Protein AF-Q6S9A1-F1 (afdb_monomer_lite)

Secondary structure (DSSP, 8-state):
-TT--SS-PPTT---TT----TTTSHHHHHHHHHS---TT---SSSS-HHHHHHHHHHS---TT-TTS----S--SS-------S--HHHHHHHTT---------TTGGGG--TTTTTT----

pLDDT: mean 77.87, std 16.31, range [29.73, 97.56]

Organism: Mycobacterium tuberculosis (NCBI:txid1773)

Radius of gyration: 18.65 Å; chains: 1; bounding box: 36×34×50 Å

InterPro domains:
  IPR007312 Phosphoesterase [PF04185] (12-120)
  IPR007312 Phosphoesterase [PTHR31956] (10-106)
  IPR017850 Alkaline-phosphatase-like, core domain superfamily [G3DSA:3.40.720.10] (2-80)

Sequence (123 aa):
LPAQARTRSVANTPVVMGYYARPDIPIHYLLADTFTICDQYFSSLLGGTMPNRLYWISATVNPDGDQGGPQIVEPAIQPKLTFTWRIMPQNLSDAGISWKVYNSKLLGGLNDTSLSRNGYVGS

Structure (mmCIF, N/CA/C/O backbone):
data_AF-Q6S9A1-F1
#
_entry.id   AF-Q6S9A1-F1
#
loop_
_atom_site.group_PDB
_atom_site.id
_atom_site.type_symbol
_atom_site.label_atom_id
_atom_site.label_alt_id
_atom_site.label_comp_id
_atom_site.label_asym_id
_atom_site.label_entity_id
_atom_site.label_seq_id
_atom_site.pdbx_PDB_ins_code
_atom_site.Cartn_x
_atom_site.Cartn_y
_atom_site.Cartn_z
_atom_site.occupancy
_atom_site.B_iso_or_equiv
_atom_site.auth_seq_id
_atom_site.auth_comp_id
_atom_site.auth_asym_id
_atom_site.auth_atom_id
_atom_site.pdbx_PDB_model_num
ATOM 1 N N . LEU A 1 1 ? 1.019 -8.396 29.617 1.00 40.56 1 LEU A N 1
ATOM 2 C CA . LEU A 1 1 ? 1.902 -9.361 28.924 1.00 40.56 1 LEU A CA 1
ATOM 3 C C . LEU A 1 1 ? 3.239 -8.676 28.644 1.00 40.56 1 LEU A C 1
ATOM 5 O O . LEU A 1 1 ? 3.219 -7.472 28.410 1.00 40.56 1 LEU A O 1
ATOM 9 N N . PRO A 1 2 ? 4.374 -9.388 28.695 1.00 48.84 2 PRO A N 1
ATOM 10 C CA . PRO A 1 2 ? 5.721 -8.802 28.610 1.00 48.84 2 PRO A CA 1
ATOM 11 C C . PRO A 1 2 ? 6.059 -8.118 27.268 1.00 48.84 2 PRO A C 1
ATOM 13 O O . PRO A 1 2 ? 7.092 -7.470 27.172 1.00 48.84 2 PRO A O 1
ATOM 16 N N . ALA A 1 3 ? 5.193 -8.219 26.252 1.00 55.53 3 ALA A N 1
ATOM 17 C CA . ALA A 1 3 ? 5.396 -7.633 24.924 1.00 55.53 3 ALA A CA 1
ATOM 18 C C . ALA A 1 3 ? 4.856 -6.194 24.753 1.00 55.53 3 ALA A C 1
ATOM 20 O O . ALA A 1 3 ? 5.112 -5.565 23.730 1.00 55.53 3 ALA A O 1
ATOM 21 N N . GLN A 1 4 ? 4.123 -5.649 25.731 1.00 58.25 4 GLN A N 1
ATOM 22 C CA . GLN A 1 4 ? 3.682 -4.250 25.698 1.00 58.25 4 GLN A CA 1
ATOM 23 C C . GLN A 1 4 ? 4.703 -3.371 26.423 1.00 58.25 4 GLN A C 1
ATOM 25 O O . GLN A 1 4 ? 4.702 -3.285 27.654 1.00 58.25 4 GLN A O 1
ATOM 30 N N . ALA A 1 5 ? 5.576 -2.703 25.669 1.00 57.28 5 ALA A N 1
ATOM 31 C CA . ALA A 1 5 ? 6.434 -1.661 26.219 1.00 57.28 5 ALA A CA 1
ATOM 32 C C . ALA A 1 5 ? 5.558 -0.459 26.621 1.00 57.28 5 ALA A C 1
ATOM 34 O O . ALA A 1 5 ? 5.137 0.331 25.783 1.00 57.28 5 ALA A O 1
ATOM 35 N N . ARG A 1 6 ? 5.243 -0.341 27.919 1.00 56.12 6 ARG A N 1
ATOM 36 C CA . ARG A 1 6 ? 4.417 0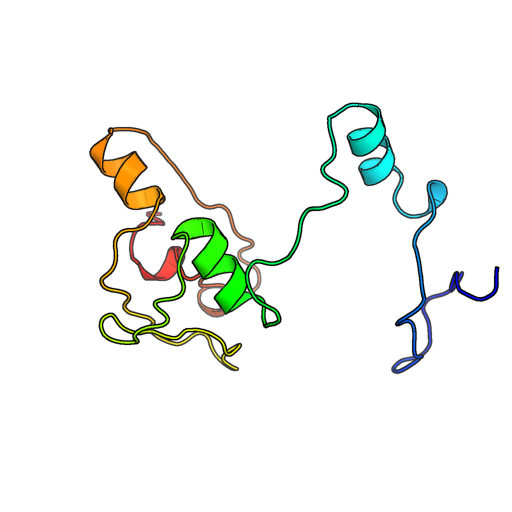.749 28.486 1.00 56.12 6 ARG A CA 1
ATOM 37 C C . ARG A 1 6 ? 5.113 2.113 28.496 1.00 56.12 6 ARG A C 1
ATOM 39 O O . ARG A 1 6 ? 4.494 3.129 28.791 1.00 56.12 6 ARG A O 1
ATOM 46 N N . THR A 1 7 ? 6.405 2.126 28.212 1.00 59.62 7 THR A N 1
ATOM 47 C CA . THR A 1 7 ? 7.261 3.305 28.126 1.00 59.62 7 THR A CA 1
ATOM 48 C C . THR A 1 7 ? 8.073 3.211 26.844 1.00 59.62 7 THR A C 1
ATOM 50 O O . THR A 1 7 ? 8.349 2.111 26.357 1.00 59.62 7 THR A O 1
ATOM 53 N N . ARG A 1 8 ? 8.456 4.365 26.282 1.00 58.88 8 ARG A N 1
ATOM 54 C CA . ARG A 1 8 ? 9.365 4.409 25.133 1.00 58.88 8 ARG A CA 1
ATOM 55 C C . ARG A 1 8 ? 10.612 3.610 25.494 1.00 58.88 8 ARG A C 1
ATOM 57 O O . ARG A 1 8 ? 11.322 3.960 26.435 1.00 58.88 8 ARG A O 1
ATOM 64 N N . SER A 1 9 ? 10.836 2.521 24.773 1.00 63.12 9 SER A N 1
ATOM 65 C CA . SER A 1 9 ? 11.977 1.660 25.016 1.00 63.12 9 SER A CA 1
ATOM 66 C C . SER A 1 9 ? 13.273 2.438 24.779 1.00 63.12 9 SER A C 1
ATOM 68 O O . SER A 1 9 ? 13.326 3.320 23.915 1.00 63.12 9 SER A O 1
ATOM 70 N N . VAL A 1 10 ? 14.327 2.113 25.530 1.00 67.56 10 VAL A N 1
ATOM 71 C CA . VAL A 1 10 ? 15.674 2.645 25.275 1.00 67.56 10 VAL A CA 1
ATOM 72 C C . VAL A 1 10 ? 16.056 2.330 23.822 1.00 67.56 10 VAL A C 1
ATOM 74 O O . VAL A 1 10 ? 15.587 1.331 23.258 1.00 67.56 10 VAL A O 1
ATOM 77 N N . ALA A 1 11 ? 16.866 3.186 23.192 1.00 68.62 11 ALA A N 1
ATOM 78 C CA . ALA A 1 11 ? 17.358 2.939 21.838 1.00 68.62 11 ALA A CA 1
ATOM 79 C C . ALA A 1 11 ? 17.910 1.502 21.719 1.00 68.62 11 ALA A C 1
ATOM 81 O O . ALA A 1 11 ? 18.627 1.042 22.605 1.00 68.62 11 ALA A O 1
ATOM 82 N N . ASN A 1 12 ? 17.550 0.803 20.637 1.00 64.50 12 ASN A N 1
ATOM 83 C CA . ASN A 1 12 ? 17.925 -0.590 20.343 1.00 64.50 12 ASN A CA 1
ATOM 84 C C . ASN A 1 12 ? 17.310 -1.678 21.242 1.00 64.50 12 ASN A C 1
ATOM 86 O O . ASN A 1 12 ? 17.806 -2.802 21.266 1.00 64.50 12 ASN A O 1
ATOM 90 N N . THR A 1 13 ? 16.211 -1.397 21.946 1.00 68.50 13 THR A N 1
ATOM 91 C CA . THR A 1 13 ? 15.440 -2.471 22.595 1.00 68.50 13 THR A CA 1
ATOM 92 C C . THR A 1 13 ? 14.756 -3.338 21.524 1.00 68.50 13 THR A C 1
ATOM 94 O O . THR A 1 13 ? 14.013 -2.788 20.706 1.00 68.50 13 THR A O 1
ATOM 97 N N . PRO A 1 14 ? 14.952 -4.671 21.502 1.00 66.44 14 PRO A N 1
ATOM 98 C CA . PRO A 1 14 ? 14.299 -5.548 20.532 1.00 66.44 14 PRO A CA 1
ATOM 99 C C . PRO A 1 14 ? 12.785 -5.613 20.785 1.00 66.44 14 PRO A C 1
ATOM 101 O O . PRO A 1 14 ? 12.312 -6.349 21.646 1.00 66.44 14 PRO A O 1
ATOM 104 N N . VAL A 1 15 ? 12.012 -4.832 20.030 1.00 74.12 15 VAL A N 1
ATOM 105 C CA . VAL A 1 15 ? 10.537 -4.777 20.108 1.00 74.12 15 VAL A CA 1
ATOM 106 C C . VAL A 1 15 ? 9.852 -5.573 18.991 1.00 74.12 15 VAL A C 1
ATOM 108 O O . VAL A 1 15 ? 8.675 -5.373 18.723 1.00 74.12 15 VAL A O 1
ATOM 111 N N . VAL A 1 16 ? 10.573 -6.494 18.342 1.00 79.25 16 VAL A N 1
ATOM 112 C CA . VAL A 1 16 ? 10.085 -7.264 17.177 1.00 79.25 16 VAL A CA 1
ATOM 113 C C . VAL A 1 16 ? 8.812 -8.063 17.485 1.00 79.25 16 VAL A C 1
ATOM 115 O O . VAL A 1 16 ? 7.965 -8.212 16.615 1.00 79.25 16 VAL A O 1
ATOM 118 N N . MET A 1 17 ? 8.653 -8.535 18.726 1.00 84.12 17 MET A N 1
ATOM 119 C CA . MET A 1 17 ? 7.465 -9.279 19.175 1.00 84.12 17 MET A CA 1
ATOM 120 C C . MET A 1 17 ? 6.409 -8.392 19.860 1.00 84.12 17 MET A C 1
ATOM 122 O O . MET A 1 17 ? 5.477 -8.908 20.477 1.00 84.12 17 MET A O 1
ATOM 126 N N . GLY A 1 18 ? 6.574 -7.067 19.822 1.00 81.62 18 GLY A N 1
ATOM 127 C CA . GLY A 1 18 ? 5.627 -6.120 20.403 1.00 81.62 18 GLY A CA 1
ATOM 128 C C . GLY A 1 18 ? 4.335 -6.034 19.593 1.00 81.62 18 GLY A C 1
ATOM 129 O O . GLY A 1 18 ? 4.350 -6.138 18.370 1.00 81.62 18 GLY A O 1
ATOM 130 N N . TYR A 1 19 ? 3.210 -5.816 20.272 1.00 85.38 19 TYR A N 1
ATOM 131 C CA . TYR A 1 19 ? 1.913 -5.601 19.630 1.00 85.38 19 TYR A CA 1
ATOM 132 C C . TYR A 1 19 ? 1.137 -4.480 20.328 1.00 85.38 19 TYR A C 1
ATOM 134 O O . TYR A 1 19 ? 1.312 -4.240 21.526 1.00 85.38 19 TYR A O 1
ATOM 142 N N . TYR A 1 20 ? 0.263 -3.812 19.573 1.00 87.44 20 TYR A N 1
ATOM 143 C CA . TYR A 1 20 ? -0.621 -2.764 20.079 1.00 87.44 20 TYR A CA 1
ATOM 144 C C . TYR A 1 20 ? -1.987 -3.330 20.474 1.00 87.44 20 TYR A C 1
ATOM 146 O O . TYR A 1 20 ? -2.605 -4.094 19.729 1.00 87.44 20 TYR A O 1
ATOM 154 N N . ALA A 1 21 ? -2.487 -2.921 21.635 1.00 89.69 21 ALA A N 1
ATOM 155 C CA . ALA A 1 21 ? -3.847 -3.192 22.075 1.00 89.69 21 ALA A CA 1
ATOM 156 C C . ALA A 1 21 ? -4.796 -2.039 21.711 1.00 89.69 21 ALA A C 1
ATOM 158 O O . ALA A 1 21 ? -4.379 -0.953 21.310 1.00 89.69 21 ALA A O 1
ATOM 159 N N . ARG A 1 22 ? -6.100 -2.274 21.899 1.00 91.75 22 ARG A N 1
ATOM 160 C CA . ARG A 1 22 ? -7.169 -1.291 21.647 1.00 91.75 22 ARG A CA 1
ATOM 161 C C . ARG A 1 22 ? -6.902 0.104 22.235 1.00 91.75 22 ARG A C 1
ATOM 163 O O . ARG A 1 22 ? -7.060 1.072 21.493 1.00 91.75 22 ARG A O 1
ATOM 170 N N . PRO A 1 23 ? -6.454 0.240 23.499 1.00 91.81 23 PRO A N 1
ATOM 171 C CA . PRO A 1 23 ? -6.169 1.554 24.076 1.00 91.81 23 PRO A CA 1
ATOM 172 C C . PRO A 1 23 ? -4.963 2.275 23.455 1.00 91.81 23 PRO A C 1
ATOM 174 O O . PRO A 1 23 ? -4.873 3.491 23.585 1.00 91.81 23 PRO A O 1
ATOM 177 N N . ASP A 1 24 ? -4.051 1.556 22.789 1.00 89.62 24 ASP A N 1
ATOM 178 C CA . ASP A 1 24 ? -2.806 2.129 22.263 1.00 89.62 24 ASP A CA 1
ATOM 179 C C . ASP A 1 24 ? -3.021 2.845 20.915 1.00 89.62 24 ASP A C 1
ATOM 181 O O . ASP A 1 24 ? -2.355 3.834 20.616 1.00 89.62 24 ASP A O 1
ATOM 185 N N . ILE A 1 25 ? -3.968 2.359 20.101 1.00 92.06 25 ILE A N 1
ATOM 186 C CA . ILE A 1 25 ? -4.301 2.899 18.770 1.00 92.06 25 ILE A CA 1
ATOM 187 C C . ILE A 1 25 ? -5.826 3.011 18.569 1.00 92.06 25 ILE A C 1
ATOM 189 O O . ILE A 1 25 ? -6.384 2.410 17.646 1.00 92.06 25 ILE A O 1
ATOM 193 N N . PRO A 1 26 ? -6.531 3.806 19.398 1.00 93.19 26 PRO A N 1
ATOM 194 C CA . PRO A 1 26 ? -7.995 3.797 19.471 1.00 93.19 26 PRO A CA 1
ATOM 195 C C . PRO A 1 26 ? -8.676 4.148 18.143 1.00 93.19 26 PRO A C 1
ATOM 197 O O . PRO A 1 26 ? -9.697 3.559 17.803 1.00 93.19 26 PRO A O 1
ATOM 200 N N . ILE A 1 27 ? -8.086 5.050 17.350 1.00 95.06 27 ILE A N 1
ATOM 201 C CA . ILE A 1 27 ? -8.622 5.435 16.034 1.00 95.06 27 ILE A CA 1
ATOM 202 C C . ILE A 1 27 ? -8.572 4.262 15.041 1.00 95.06 27 ILE A C 1
ATOM 204 O O . ILE A 1 27 ? -9.506 4.075 14.270 1.00 95.06 27 ILE A O 1
ATOM 208 N N . HIS A 1 28 ? -7.517 3.444 15.069 1.00 94.25 28 HIS A N 1
ATOM 209 C CA . HIS A 1 28 ? -7.382 2.312 14.146 1.00 94.25 28 HIS A CA 1
ATOM 210 C C . HIS A 1 28 ? -8.400 1.217 14.465 1.00 94.25 28 HIS A C 1
ATOM 212 O O . HIS A 1 28 ? -9.018 0.674 13.554 1.00 94.25 28 HIS A O 1
ATOM 218 N N . TYR A 1 29 ? -8.621 0.937 15.753 1.00 94.50 29 TYR A N 1
ATOM 219 C CA . TYR A 1 29 ? -9.653 -0.014 16.163 1.00 94.50 29 TYR A CA 1
ATOM 220 C C . TYR A 1 29 ? -11.066 0.509 15.915 1.00 94.50 29 TYR A C 1
ATOM 222 O O . TYR A 1 29 ? -11.918 -0.275 15.520 1.00 94.50 29 TYR A O 1
ATOM 230 N N . LEU A 1 30 ? -11.308 1.818 16.061 1.00 96.06 30 LEU A N 1
ATOM 231 C CA . LEU A 1 30 ? -12.580 2.414 15.654 1.00 96.06 30 LEU A CA 1
ATOM 232 C C . LEU A 1 30 ? -12.844 2.167 14.162 1.00 96.06 30 LEU A C 1
ATOM 234 O O . LEU A 1 30 ? -13.920 1.703 13.805 1.00 96.06 30 LEU A O 1
ATOM 238 N N . LEU A 1 31 ? -11.855 2.422 13.297 1.00 95.38 31 LEU A N 1
ATOM 239 C CA . LEU A 1 31 ? -11.984 2.167 11.860 1.00 95.38 31 LEU A CA 1
ATOM 240 C C . LEU A 1 31 ? -12.237 0.684 11.565 1.00 95.38 31 LEU A C 1
ATOM 242 O O . LEU A 1 31 ? -13.135 0.380 10.783 1.00 95.38 31 LEU A O 1
ATOM 246 N N . ALA A 1 32 ? -11.506 -0.218 12.225 1.00 94.69 32 ALA A N 1
ATOM 247 C CA . ALA A 1 32 ? -11.677 -1.662 12.074 1.00 94.69 32 ALA A CA 1
ATOM 248 C C . ALA A 1 32 ? -13.057 -2.166 12.533 1.00 94.69 32 ALA A C 1
ATOM 250 O O . ALA A 1 32 ? -13.591 -3.090 11.933 1.00 94.69 32 ALA A O 1
ATOM 251 N N . ASP A 1 33 ? -13.649 -1.557 13.564 1.00 95.81 33 ASP A N 1
ATOM 252 C CA . ASP A 1 33 ? -14.995 -1.914 14.025 1.00 95.81 33 ASP A CA 1
ATOM 253 C C . ASP A 1 33 ? -16.089 -1.352 13.085 1.00 95.81 33 ASP A C 1
ATOM 255 O O . ASP A 1 33 ? -17.182 -1.911 13.000 1.00 95.81 33 ASP A O 1
ATOM 259 N N . THR A 1 34 ? -15.813 -0.249 12.375 1.00 97.56 34 THR A N 1
ATOM 260 C CA . THR A 1 34 ? -16.779 0.406 11.466 1.00 97.56 34 THR A CA 1
ATOM 261 C C . THR A 1 34 ? -16.735 -0.071 10.011 1.00 97.56 34 THR A C 1
ATOM 263 O O . THR A 1 34 ? -17.743 0.042 9.314 1.00 97.56 34 THR A O 1
ATOM 266 N N . PHE A 1 35 ? -15.598 -0.584 9.534 1.00 96.44 35 PHE A N 1
ATOM 267 C CA . PHE A 1 35 ? -15.377 -0.945 8.130 1.00 96.44 35 PHE A CA 1
ATOM 268 C C . PHE A 1 35 ? -14.815 -2.361 7.984 1.00 96.44 35 PHE A C 1
ATOM 270 O O . PHE A 1 35 ? -14.273 -2.941 8.917 1.00 96.44 35 PHE A O 1
ATOM 277 N N . THR A 1 36 ? -14.912 -2.920 6.777 1.00 96.31 36 THR A N 1
ATOM 278 C CA . THR A 1 36 ? -14.310 -4.220 6.464 1.00 96.31 36 THR A CA 1
ATOM 279 C C . THR A 1 36 ? -12.785 -4.143 6.486 1.00 96.31 36 THR A C 1
ATOM 281 O O . THR A 1 36 ? -12.190 -3.258 5.870 1.00 96.31 36 THR A O 1
ATOM 284 N N . ILE A 1 37 ? -12.163 -5.119 7.146 1.00 94.94 37 ILE A N 1
ATOM 285 C CA . ILE A 1 37 ? -10.712 -5.311 7.178 1.00 94.94 37 ILE A CA 1
ATOM 286 C C . ILE A 1 37 ? -10.308 -6.568 6.402 1.00 94.94 37 ILE A C 1
ATOM 288 O O . ILE A 1 37 ? -11.084 -7.515 6.274 1.00 94.94 37 ILE A O 1
ATOM 292 N N . CYS A 1 38 ? -9.075 -6.572 5.895 1.00 94.25 38 CYS A N 1
ATOM 293 C CA . CYS A 1 38 ? -8.472 -7.710 5.206 1.00 94.25 38 CYS A CA 1
ATOM 294 C C . CYS A 1 38 ? -7.301 -8.252 6.036 1.00 94.25 38 CYS A C 1
ATOM 296 O O . CYS A 1 38 ? -6.164 -7.822 5.850 1.00 94.25 38 CYS A O 1
ATOM 298 N N . ASP A 1 39 ? -7.559 -9.224 6.915 1.00 93.75 39 ASP A N 1
ATOM 299 C CA . ASP A 1 39 ? -6.530 -9.803 7.801 1.00 93.75 39 ASP A CA 1
ATOM 300 C C . ASP A 1 39 ? -5.448 -10.615 7.059 1.00 93.75 39 ASP A C 1
ATOM 302 O O . ASP A 1 39 ? -4.422 -10.967 7.634 1.00 93.75 39 ASP A O 1
ATOM 306 N N . GLN A 1 40 ? -5.653 -10.897 5.768 1.00 95.56 40 GLN A N 1
ATOM 307 C CA . GLN A 1 40 ? -4.699 -11.584 4.886 1.00 95.56 40 GLN A CA 1
ATOM 308 C C . GLN A 1 40 ? -4.178 -10.663 3.769 1.00 95.56 40 GLN A C 1
ATOM 310 O O . GLN A 1 40 ? -4.025 -11.078 2.620 1.00 95.56 40 GLN A O 1
ATOM 315 N N . TYR A 1 41 ? -3.940 -9.388 4.085 1.00 93.12 41 TYR A N 1
ATOM 316 C CA .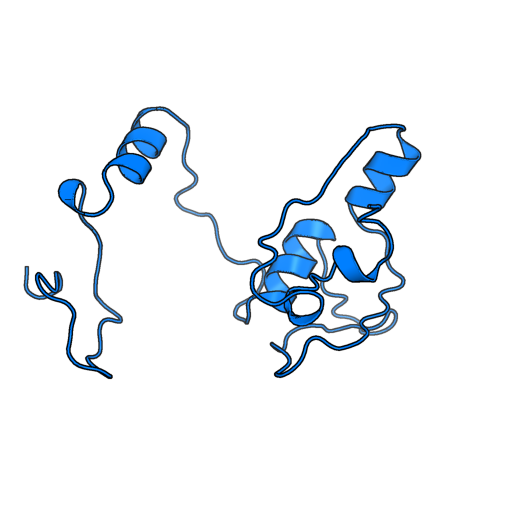 TYR A 1 41 ? -3.307 -8.439 3.171 1.00 93.12 41 TYR A CA 1
ATOM 317 C C . TYR A 1 41 ? -1.787 -8.416 3.379 1.00 93.12 41 TYR A C 1
ATOM 319 O O . TYR A 1 41 ? -1.302 -8.061 4.454 1.00 93.12 41 TYR A O 1
ATOM 327 N N . PHE A 1 42 ? -1.028 -8.769 2.341 1.00 93.62 42 PHE A N 1
ATOM 328 C CA . PHE A 1 42 ? 0.432 -8.843 2.388 1.00 93.62 42 PHE A CA 1
ATOM 329 C C . PHE A 1 42 ? 1.081 -7.731 1.566 1.00 93.62 42 PHE A C 1
ATOM 331 O O . PHE A 1 42 ? 0.502 -7.201 0.617 1.00 93.62 42 PHE A O 1
ATOM 338 N N . SER A 1 43 ? 2.320 -7.397 1.924 1.00 91.81 43 SER A N 1
ATOM 339 C CA . SER A 1 43 ? 3.161 -6.536 1.096 1.00 91.81 43 SER A CA 1
ATOM 340 C C . SER A 1 43 ? 3.419 -7.203 -0.257 1.00 91.81 43 SER A C 1
ATOM 342 O O . SER A 1 43 ? 3.628 -8.415 -0.309 1.00 91.81 43 SER A O 1
ATOM 344 N N . SER A 1 44 ? 3.429 -6.428 -1.343 1.00 92.31 44 SER A N 1
ATOM 345 C CA . SER A 1 44 ? 3.702 -6.966 -2.681 1.00 92.31 44 SER A CA 1
ATOM 346 C C . SER A 1 44 ? 5.119 -7.528 -2.787 1.00 92.31 44 SER A C 1
ATOM 348 O O . SER A 1 44 ? 5.357 -8.478 -3.528 1.00 92.31 44 SER A O 1
ATOM 350 N N . LEU A 1 45 ? 6.063 -6.939 -2.048 1.00 91.19 45 LEU A N 1
ATOM 351 C CA . LEU A 1 45 ? 7.462 -7.342 -2.015 1.00 91.19 45 LEU A CA 1
ATOM 352 C C . LEU A 1 45 ? 7.960 -7.374 -0.571 1.00 91.19 45 LEU A C 1
ATOM 354 O O . LEU A 1 45 ? 7.711 -6.451 0.208 1.00 91.19 45 LEU A O 1
ATOM 358 N N . LEU A 1 46 ? 8.747 -8.398 -0.240 1.00 89.94 46 LEU A N 1
ATOM 359 C CA . LEU A 1 46 ? 9.522 -8.466 1.001 1.00 89.94 46 LEU A CA 1
ATOM 360 C C . LEU A 1 46 ? 10.719 -7.507 0.912 1.00 89.94 46 LEU A C 1
ATOM 362 O O . LEU A 1 46 ? 11.859 -7.926 0.731 1.00 89.94 46 LEU A O 1
ATOM 366 N N . GLY A 1 47 ? 10.453 -6.204 0.970 1.00 85.31 47 GLY A N 1
ATOM 367 C CA . GLY A 1 47 ? 11.456 -5.177 0.719 1.00 85.31 47 GLY A CA 1
ATOM 368 C C . GLY A 1 47 ? 11.057 -3.797 1.224 1.00 85.31 47 GLY A C 1
ATOM 369 O O . GLY A 1 47 ? 10.152 -3.637 2.042 1.00 85.31 47 GLY A O 1
ATOM 370 N N . GLY A 1 48 ? 11.778 -2.792 0.733 1.00 84.31 48 GLY A N 1
ATOM 371 C CA . GLY A 1 48 ? 11.649 -1.408 1.172 1.00 84.31 48 GLY A CA 1
ATOM 372 C C . GLY A 1 48 ? 10.328 -0.720 0.814 1.00 84.31 48 GLY A C 1
ATOM 373 O O . GLY A 1 48 ? 9.421 -1.274 0.186 1.00 84.31 48 GLY A O 1
ATOM 374 N N . THR A 1 49 ? 10.254 0.549 1.199 1.00 84.88 49 THR A N 1
ATOM 375 C CA . THR A 1 49 ? 9.131 1.453 0.935 1.00 84.88 49 THR A CA 1
ATOM 376 C C . THR A 1 49 ? 8.972 1.752 -0.556 1.00 84.88 49 THR A C 1
ATOM 378 O O . THR A 1 49 ? 7.855 1.744 -1.072 1.00 84.88 49 THR A O 1
ATOM 381 N N . MET A 1 50 ? 10.067 2.035 -1.260 1.00 83.69 50 MET A N 1
ATOM 382 C CA . MET A 1 50 ? 10.061 2.446 -2.660 1.00 83.69 50 MET A CA 1
ATOM 383 C C . MET A 1 50 ? 9.560 1.329 -3.596 1.00 83.69 50 MET A C 1
ATOM 385 O O . MET A 1 50 ? 8.618 1.610 -4.348 1.00 83.69 50 MET A O 1
ATOM 389 N N . PRO A 1 51 ? 10.057 0.075 -3.515 1.00 87.00 51 PRO A N 1
ATOM 390 C CA . PRO A 1 51 ? 9.524 -1.045 -4.296 1.00 87.00 51 PRO A CA 1
ATOM 391 C C . PRO A 1 51 ? 8.026 -1.293 -4.072 1.00 87.00 51 PRO A C 1
ATOM 393 O O . PRO A 1 51 ? 7.263 -1.422 -5.028 1.00 87.00 51 PRO A O 1
ATOM 396 N N . ASN A 1 52 ? 7.572 -1.291 -2.815 1.00 90.12 52 ASN A N 1
ATOM 397 C CA . ASN A 1 52 ? 6.162 -1.527 -2.495 1.00 90.12 52 ASN A CA 1
ATOM 398 C C . ASN A 1 52 ? 5.248 -0.389 -2.959 1.00 90.12 52 ASN A C 1
ATOM 400 O O . ASN A 1 52 ? 4.144 -0.634 -3.445 1.00 90.12 52 ASN A O 1
ATOM 404 N N . ARG A 1 53 ? 5.714 0.863 -2.881 1.00 86.56 53 ARG A N 1
ATOM 405 C CA . ARG A 1 53 ? 4.982 2.009 -3.429 1.00 86.56 53 ARG A CA 1
ATOM 406 C C . ARG A 1 53 ? 4.862 1.906 -4.948 1.00 86.56 53 ARG A C 1
ATOM 408 O O . ARG A 1 53 ? 3.785 2.147 -5.481 1.00 86.56 53 ARG A O 1
ATOM 415 N N . LEU A 1 54 ? 5.938 1.534 -5.642 1.00 86.62 54 LEU A N 1
ATOM 416 C CA . LEU A 1 54 ? 5.913 1.324 -7.091 1.00 86.62 54 LEU A CA 1
ATOM 417 C C . LEU A 1 54 ? 4.902 0.244 -7.486 1.00 86.62 54 LEU A C 1
ATOM 419 O O . LEU A 1 54 ? 4.100 0.467 -8.396 1.00 86.62 54 LEU A O 1
ATOM 423 N N . TYR A 1 55 ? 4.892 -0.873 -6.760 1.00 90.62 55 TYR A N 1
ATOM 424 C CA . TYR A 1 55 ? 3.947 -1.957 -6.999 1.00 90.62 55 TYR A CA 1
ATOM 425 C C . TYR A 1 55 ? 2.497 -1.515 -6.757 1.00 90.62 55 TYR A C 1
ATOM 427 O O . TYR A 1 55 ? 1.641 -1.760 -7.600 1.00 90.62 55 TYR A O 1
ATOM 4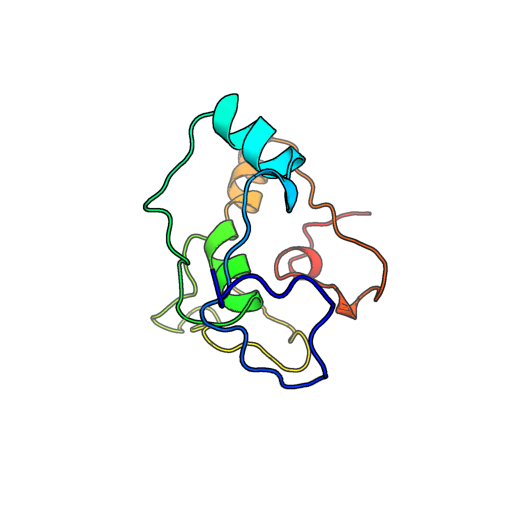35 N N . TRP A 1 56 ? 2.218 -0.783 -5.673 1.00 89.56 56 TRP A N 1
ATOM 436 C CA . TRP A 1 56 ? 0.877 -0.255 -5.372 1.00 89.56 56 TRP A CA 1
ATOM 437 C C . TRP A 1 56 ? 0.280 0.582 -6.520 1.00 89.56 56 TRP A C 1
ATOM 439 O O . TRP A 1 56 ? -0.924 0.563 -6.754 1.00 89.56 56 TRP A O 1
ATOM 449 N N . ILE A 1 57 ? 1.125 1.297 -7.262 1.00 87.75 57 ILE A N 1
ATOM 450 C CA . ILE A 1 57 ? 0.712 2.212 -8.336 1.00 87.75 57 ILE A CA 1
ATOM 451 C C . ILE A 1 57 ? 0.656 1.533 -9.702 1.00 87.75 57 ILE A C 1
ATOM 453 O O . ILE A 1 57 ? -0.146 1.911 -10.558 1.00 87.75 57 ILE A O 1
ATOM 457 N N . SER A 1 58 ? 1.584 0.617 -9.954 1.00 88.50 58 SER A N 1
ATOM 458 C CA . SER A 1 58 ? 1.837 0.098 -11.299 1.00 88.50 58 SER A CA 1
ATOM 459 C C . SER A 1 58 ? 1.589 -1.395 -11.449 1.00 88.50 58 SER A C 1
ATOM 461 O O . SER A 1 58 ? 1.691 -1.909 -12.555 1.00 88.50 58 SER A O 1
ATOM 463 N N . ALA A 1 59 ? 1.244 -2.076 -10.354 1.00 91.25 59 ALA A N 1
ATOM 464 C CA . ALA A 1 59 ? 1.032 -3.520 -10.274 1.00 91.25 59 ALA A CA 1
ATOM 465 C C . ALA A 1 59 ? 2.244 -4.374 -10.699 1.00 91.25 59 ALA A C 1
ATOM 467 O O . ALA A 1 59 ? 2.114 -5.575 -10.913 1.00 91.25 59 ALA A O 1
ATOM 468 N N . THR A 1 60 ? 3.432 -3.775 -10.821 1.00 90.19 60 THR A N 1
ATOM 469 C CA . THR A 1 60 ? 4.667 -4.470 -11.183 1.00 90.19 60 THR A CA 1
ATOM 470 C C . THR A 1 60 ? 5.888 -3.707 -10.670 1.00 90.19 60 THR A C 1
ATOM 472 O O . THR A 1 60 ? 5.823 -2.518 -10.361 1.00 90.19 60 THR A O 1
ATOM 475 N N . VAL A 1 61 ? 7.024 -4.393 -10.591 1.00 88.62 61 VAL A N 1
ATOM 476 C CA . VAL A 1 61 ? 8.358 -3.774 -10.452 1.00 88.62 61 VAL A CA 1
ATOM 477 C C . VAL A 1 61 ? 9.250 -4.053 -11.653 1.00 88.62 61 VAL A C 1
ATOM 479 O O . VAL A 1 61 ? 10.455 -3.813 -11.596 1.00 88.62 61 VAL A O 1
ATOM 482 N N . ASN A 1 62 ? 8.633 -4.565 -12.717 1.00 89.06 62 ASN A N 1
ATOM 483 C CA . ASN A 1 62 ? 9.261 -5.136 -13.887 1.00 89.06 62 ASN A CA 1
ATOM 484 C C . ASN A 1 62 ? 10.345 -6.183 -13.546 1.00 89.06 62 ASN A C 1
ATOM 486 O O . ASN A 1 62 ? 11.537 -5.865 -13.579 1.00 89.06 62 ASN A O 1
ATOM 490 N N . PRO A 1 63 ? 9.944 -7.421 -13.201 1.00 86.56 63 PRO A N 1
ATOM 491 C CA . PRO A 1 63 ? 10.886 -8.482 -12.853 1.00 86.56 63 PRO A CA 1
ATOM 492 C C . PRO A 1 63 ? 11.832 -8.858 -14.006 1.00 86.56 63 PRO A C 1
ATOM 494 O O . PRO A 1 63 ? 12.957 -9.269 -13.730 1.00 86.56 63 PRO A O 1
ATOM 497 N N . ASP A 1 64 ? 11.413 -8.670 -15.261 1.00 88.56 64 ASP A N 1
ATOM 498 C CA . ASP A 1 64 ? 12.204 -9.000 -16.455 1.00 88.56 64 ASP A CA 1
ATOM 499 C C . ASP A 1 64 ? 13.306 -7.960 -16.743 1.00 88.56 64 ASP A C 1
ATOM 501 O O . ASP A 1 64 ? 14.286 -8.245 -17.429 1.00 88.56 64 ASP A O 1
ATOM 505 N N . GLY A 1 65 ? 13.180 -6.754 -16.178 1.00 85.06 65 GLY A N 1
ATOM 506 C CA . GLY A 1 65 ? 14.210 -5.710 -16.182 1.00 85.06 65 GLY A CA 1
ATOM 507 C C . GLY A 1 65 ? 14.378 -4.921 -17.487 1.00 85.06 65 GLY A C 1
ATOM 508 O O . GLY A 1 65 ? 15.188 -4.000 -17.557 1.00 85.06 65 GLY A O 1
ATOM 509 N N . ASP A 1 66 ? 13.575 -5.202 -18.506 1.00 86.44 66 ASP A N 1
ATOM 510 C CA . ASP A 1 66 ? 13.615 -4.586 -19.842 1.00 86.44 66 ASP A CA 1
ATOM 511 C C . ASP A 1 66 ? 13.090 -3.130 -19.919 1.00 86.44 66 ASP A C 1
ATOM 513 O O . ASP A 1 66 ? 13.248 -2.447 -20.929 1.00 86.44 66 ASP A O 1
ATOM 517 N N . GLN A 1 67 ? 12.486 -2.623 -18.845 1.00 81.94 67 GLN A N 1
ATOM 518 C CA . GLN A 1 67 ? 11.768 -1.337 -18.776 1.00 81.94 67 GLN A CA 1
ATOM 519 C C . GLN A 1 67 ? 12.216 -0.471 -17.582 1.00 81.94 67 GLN A C 1
ATOM 521 O O . GLN A 1 67 ? 11.461 0.369 -17.089 1.00 81.94 67 GLN A O 1
ATOM 526 N N . GLY A 1 68 ? 13.442 -0.688 -17.088 1.00 78.25 68 GLY A N 1
ATOM 527 C CA . GLY A 1 68 ? 14.030 0.066 -15.967 1.00 78.25 68 GLY A CA 1
ATOM 528 C C . GLY A 1 68 ? 13.854 -0.576 -14.580 1.00 78.25 68 GLY A C 1
ATOM 529 O O . GLY A 1 68 ? 14.129 0.066 -13.561 1.00 78.25 68 GLY A O 1
ATOM 530 N N . GLY A 1 69 ? 13.386 -1.827 -14.536 1.00 80.50 69 GLY A N 1
ATOM 531 C CA . GLY A 1 69 ? 13.403 -2.688 -13.349 1.00 80.50 69 GLY A CA 1
ATOM 532 C C . GLY A 1 69 ? 14.611 -3.642 -13.338 1.00 80.50 69 GLY A C 1
ATOM 533 O O . GLY A 1 69 ? 15.523 -3.469 -14.145 1.00 80.50 69 GLY A O 1
ATOM 534 N N . PRO A 1 70 ? 14.626 -4.659 -12.460 1.00 86.38 70 PRO A N 1
ATOM 535 C CA . PRO A 1 70 ? 13.697 -4.863 -11.353 1.00 86.38 70 PRO A CA 1
ATOM 536 C C . PRO A 1 70 ? 13.974 -3.885 -10.207 1.00 86.38 70 PRO A C 1
ATOM 538 O O . PRO A 1 70 ? 15.100 -3.793 -9.718 1.00 86.38 70 PRO A O 1
ATOM 541 N N . GLN A 1 71 ? 12.950 -3.169 -9.730 1.00 83.44 71 GLN A N 1
ATOM 542 C CA . GLN A 1 71 ? 13.095 -2.359 -8.512 1.00 83.44 71 GLN A CA 1
ATOM 543 C C . GLN A 1 71 ? 12.686 -3.121 -7.266 1.00 83.44 71 GLN A C 1
ATOM 545 O O . GLN A 1 71 ? 11.520 -3.155 -6.890 1.00 83.44 71 GLN A O 1
ATOM 550 N N . ILE A 1 72 ? 13.686 -3.704 -6.615 1.00 86.69 72 ILE A N 1
ATOM 551 C CA . ILE A 1 72 ? 13.536 -4.516 -5.400 1.00 86.69 72 ILE A CA 1
ATOM 552 C C . ILE A 1 72 ? 14.335 -3.969 -4.210 1.00 86.69 72 ILE A C 1
ATOM 554 O O . ILE A 1 72 ? 14.194 -4.462 -3.094 1.00 86.69 72 ILE A O 1
ATOM 558 N N . VAL A 1 73 ? 15.155 -2.937 -4.427 1.00 84.00 73 VAL A N 1
ATOM 559 C CA . VAL A 1 73 ? 16.035 -2.345 -3.410 1.00 84.00 73 VAL A CA 1
ATOM 560 C C . VAL A 1 73 ? 15.495 -0.985 -2.978 1.00 84.00 73 VAL A C 1
ATOM 562 O O . VAL A 1 73 ? 14.998 -0.220 -3.802 1.00 84.00 73 VAL A O 1
ATOM 565 N N . GLU A 1 74 ? 15.616 -0.666 -1.686 1.00 81.50 74 GLU A N 1
ATOM 566 C CA . GLU A 1 74 ? 15.422 0.704 -1.205 1.00 81.50 74 GLU A CA 1
ATOM 567 C C . GLU A 1 74 ? 16.685 1.524 -1.495 1.00 81.50 74 GLU A C 1
ATOM 569 O O . GLU A 1 74 ? 17.748 1.229 -0.940 1.00 81.50 74 GLU A O 1
ATOM 574 N N . PRO A 1 75 ? 16.616 2.549 -2.350 1.00 74.38 75 PRO A N 1
ATOM 575 C CA . PRO A 1 75 ? 17.781 3.363 -2.642 1.00 74.38 75 PRO A CA 1
ATOM 576 C C . PRO A 1 75 ? 18.053 4.354 -1.498 1.00 74.38 75 PRO A C 1
ATOM 578 O O . PRO A 1 75 ? 17.130 4.958 -0.958 1.00 74.38 75 PRO A O 1
ATOM 581 N N . ALA A 1 76 ? 19.328 4.582 -1.163 1.00 70.81 76 ALA A N 1
ATOM 582 C CA . ALA A 1 76 ? 19.721 5.541 -0.117 1.00 70.81 76 ALA A CA 1
ATOM 583 C C . ALA A 1 76 ? 19.324 6.995 -0.446 1.00 70.81 76 ALA A C 1
ATOM 585 O O . ALA A 1 76 ? 19.074 7.801 0.446 1.00 70.81 76 ALA A O 1
ATOM 586 N N . ILE A 1 77 ? 19.266 7.323 -1.739 1.00 66.75 77 ILE A N 1
ATOM 587 C CA . ILE A 1 77 ? 18.748 8.579 -2.287 1.00 66.75 77 ILE A CA 1
ATOM 588 C C . ILE A 1 77 ? 17.829 8.199 -3.438 1.00 66.75 77 ILE A C 1
ATOM 590 O O . ILE A 1 77 ? 18.224 7.394 -4.280 1.00 66.75 77 ILE A O 1
ATOM 594 N N . GLN A 1 78 ? 16.632 8.783 -3.501 1.00 63.38 78 GLN A N 1
ATOM 595 C CA . GLN A 1 78 ? 15.647 8.475 -4.536 1.00 63.38 78 GLN A CA 1
ATOM 596 C C . GLN A 1 78 ? 16.244 8.736 -5.944 1.00 63.38 78 GLN A C 1
ATOM 598 O O . GLN A 1 78 ? 16.492 9.892 -6.308 1.00 63.38 78 GLN A O 1
ATOM 603 N N . PRO A 1 79 ? 16.519 7.693 -6.752 1.00 58.47 79 PRO A N 1
ATOM 604 C CA . PRO A 1 79 ? 17.169 7.858 -8.039 1.00 58.47 79 PRO A CA 1
ATOM 605 C C . PRO A 1 79 ? 16.196 8.446 -9.059 1.00 58.47 79 PRO A C 1
ATOM 607 O O . PRO A 1 79 ? 14.978 8.488 -8.864 1.00 58.47 79 PRO A O 1
ATOM 610 N N . LYS A 1 80 ? 16.722 8.923 -10.193 1.00 58.44 80 LYS A N 1
ATOM 611 C CA . LYS A 1 80 ? 15.888 9.284 -11.347 1.00 58.44 80 LYS A CA 1
ATOM 612 C C . LYS A 1 80 ? 15.417 8.009 -12.025 1.00 58.44 80 LYS A C 1
ATOM 614 O O . LYS A 1 80 ? 16.044 7.518 -12.950 1.00 58.44 80 LYS A O 1
ATOM 619 N N . LEU A 1 81 ? 14.350 7.448 -11.476 1.00 61.56 81 LEU A N 1
ATOM 620 C CA . LEU A 1 81 ? 13.746 6.227 -11.968 1.00 61.56 81 LEU A CA 1
ATOM 621 C C . LEU A 1 81 ? 12.819 6.581 -13.128 1.00 61.56 81 LEU A C 1
ATOM 623 O O . LEU A 1 81 ? 11.775 7.195 -12.929 1.00 61.56 81 LEU A O 1
ATOM 627 N N . THR A 1 82 ? 13.251 6.246 -14.341 1.00 67.31 82 THR A N 1
ATOM 628 C CA . THR A 1 82 ? 12.453 6.364 -15.562 1.00 67.31 82 THR A CA 1
ATOM 629 C C . THR A 1 82 ? 11.941 4.976 -15.907 1.00 67.31 82 THR A C 1
ATOM 631 O O . THR A 1 82 ? 12.664 4.163 -16.474 1.00 67.31 82 THR A O 1
ATOM 634 N N . PHE A 1 83 ? 10.704 4.702 -15.509 1.00 77.81 83 PHE A N 1
ATOM 635 C CA . PHE A 1 83 ? 10.007 3.469 -15.855 1.00 77.81 83 PHE A CA 1
ATOM 636 C C . PHE A 1 83 ? 9.227 3.680 -17.141 1.00 77.81 83 PHE A C 1
ATOM 638 O O . PHE A 1 83 ? 8.528 4.685 -17.272 1.00 77.81 83 PHE A O 1
ATOM 645 N N . THR A 1 84 ? 9.348 2.751 -18.084 1.00 82.81 84 THR A N 1
ATOM 646 C CA . THR A 1 84 ? 8.680 2.874 -19.388 1.00 82.81 84 THR A CA 1
ATOM 647 C C . THR A 1 84 ? 7.347 2.130 -19.457 1.00 82.81 84 THR A C 1
ATOM 649 O O . THR A 1 84 ? 6.624 2.277 -20.440 1.00 82.81 84 THR A O 1
ATOM 652 N N . TRP A 1 85 ? 6.983 1.373 -18.417 1.00 86.38 85 TRP A N 1
ATOM 653 C CA . TRP A 1 85 ? 5.699 0.679 -18.358 1.00 86.38 85 TRP A CA 1
ATOM 654 C C . TRP A 1 85 ? 4.538 1.586 -17.962 1.00 86.38 85 TRP A C 1
ATOM 656 O O . TRP A 1 85 ? 4.690 2.659 -17.372 1.00 86.38 85 TRP A O 1
ATOM 666 N N . ARG A 1 86 ? 3.340 1.097 -18.279 1.00 86.50 86 ARG A N 1
ATOM 667 C CA . ARG A 1 86 ? 2.075 1.763 -18.002 1.00 86.50 86 ARG A CA 1
ATOM 668 C C . ARG A 1 86 ? 1.716 1.682 -16.515 1.00 86.50 86 ARG A C 1
ATOM 670 O O . ARG A 1 86 ? 1.787 0.611 -15.922 1.00 86.50 86 ARG A O 1
ATOM 677 N N . ILE A 1 87 ? 1.263 2.792 -15.930 1.00 86.88 87 ILE A N 1
ATOM 678 C CA . ILE A 1 87 ? 0.871 2.875 -14.510 1.00 86.88 87 ILE A CA 1
ATOM 679 C C . ILE A 1 87 ? -0.601 3.274 -14.322 1.00 86.88 87 ILE A C 1
ATOM 681 O O . ILE A 1 87 ? -1.196 3.898 -15.200 1.00 86.88 87 ILE A O 1
ATOM 685 N N . MET A 1 88 ? -1.198 2.968 -13.161 1.00 89.56 88 MET A N 1
ATOM 686 C CA . MET A 1 88 ? -2.618 3.260 -12.892 1.00 89.56 88 MET A CA 1
ATOM 687 C C . MET A 1 88 ? -2.994 4.737 -13.124 1.00 89.56 88 MET A C 1
ATOM 689 O O . MET A 1 88 ? -3.988 4.984 -13.807 1.00 89.56 88 MET A O 1
ATOM 693 N N . PRO A 1 89 ? -2.209 5.736 -12.676 1.00 87.19 89 PRO A N 1
ATOM 694 C CA . PRO A 1 89 ? -2.582 7.129 -12.895 1.00 87.19 89 PRO A CA 1
ATOM 695 C C . PRO A 1 89 ? -2.631 7.550 -14.372 1.00 87.19 89 PRO A C 1
ATOM 697 O O . PRO A 1 89 ? -3.423 8.414 -14.737 1.00 87.19 89 PRO A O 1
ATOM 700 N N . GLN A 1 90 ? -1.855 6.899 -15.243 1.00 87.50 90 GLN A N 1
ATOM 701 C CA . GLN A 1 90 ? -1.961 7.110 -16.689 1.00 87.50 90 GLN A CA 1
ATOM 702 C C . GLN A 1 90 ? -3.295 6.585 -17.228 1.00 87.50 90 GLN A C 1
ATOM 704 O O . GLN A 1 90 ? -3.919 7.238 -18.058 1.00 87.50 90 GLN A O 1
ATOM 709 N N . ASN A 1 91 ? -3.774 5.445 -16.716 1.00 90.75 91 ASN A N 1
ATOM 710 C CA . ASN A 1 91 ? -5.094 4.913 -17.068 1.00 90.75 91 ASN A CA 1
ATOM 711 C C . ASN A 1 91 ? -6.222 5.862 -16.650 1.00 90.75 91 ASN A C 1
ATOM 713 O O . ASN A 1 91 ? -7.172 6.031 -17.408 1.00 90.75 91 ASN A O 1
ATOM 717 N N . LEU A 1 92 ? -6.106 6.514 -15.489 1.00 90.56 92 LEU A N 1
ATOM 718 C CA . LEU A 1 92 ? -7.068 7.537 -15.069 1.00 90.56 92 LEU A CA 1
ATOM 719 C C . LEU A 1 92 ? -7.027 8.765 -15.982 1.00 90.56 92 LEU A C 1
ATOM 721 O O . LEU A 1 92 ? -8.081 9.244 -16.394 1.00 90.56 92 LEU A O 1
ATOM 725 N N . SER A 1 93 ? -5.828 9.244 -16.328 1.00 89.81 93 SER A N 1
ATOM 726 C CA . SER A 1 93 ? -5.656 10.382 -17.236 1.00 89.81 93 SER A CA 1
ATOM 727 C C . SER A 1 93 ? -6.278 10.130 -18.611 1.00 89.81 93 SER A C 1
ATOM 729 O O . SER A 1 93 ? -7.028 10.978 -19.088 1.00 89.81 93 SER A O 1
ATOM 731 N N . ASP A 1 94 ? -6.041 8.964 -19.216 1.00 92.69 94 ASP A N 1
ATOM 732 C CA . ASP A 1 94 ? -6.608 8.626 -20.531 1.00 92.69 94 ASP A CA 1
ATOM 733 C C . ASP A 1 94 ? -8.131 8.427 -20.477 1.00 92.69 94 ASP A C 1
ATOM 735 O O . ASP A 1 94 ? -8.827 8.693 -21.453 1.00 92.69 94 ASP A O 1
ATOM 739 N N . ALA A 1 95 ? -8.668 8.018 -19.323 1.00 95.06 95 ALA A N 1
ATOM 740 C CA . ALA A 1 95 ? -10.107 7.947 -19.075 1.00 95.06 95 ALA A CA 1
ATOM 741 C C . ALA A 1 95 ? -10.747 9.316 -18.755 1.00 95.06 95 ALA A C 1
ATOM 743 O O . ALA A 1 95 ? -11.949 9.382 -18.499 1.00 95.06 95 ALA A O 1
ATOM 744 N N . GLY A 1 96 ? -9.971 10.407 -18.727 1.00 93.88 96 GLY A N 1
ATOM 745 C CA . GLY A 1 96 ? -10.456 11.741 -18.359 1.00 93.88 96 GLY A CA 1
ATOM 746 C C . GLY A 1 96 ? -10.806 11.895 -16.873 1.00 93.88 96 GLY A C 1
ATOM 747 O O . GLY A 1 96 ? -11.513 12.829 -16.499 1.00 93.88 96 GLY A O 1
ATOM 748 N N . ILE A 1 97 ? -10.328 10.991 -16.012 1.00 93.69 97 ILE A N 1
ATOM 749 C CA . ILE A 1 97 ? -10.587 11.003 -14.570 1.00 93.69 97 ILE A CA 1
ATOM 750 C C . ILE A 1 97 ? -9.500 11.820 -13.870 1.00 93.69 97 ILE A C 1
ATOM 752 O O . ILE A 1 97 ? -8.311 11.506 -13.939 1.00 93.69 97 ILE A O 1
ATOM 756 N N . SER A 1 98 ? -9.908 12.866 -13.149 1.00 91.25 98 SER A N 1
ATOM 757 C CA . SER A 1 98 ? -8.984 13.691 -12.371 1.00 91.25 98 SER A CA 1
ATOM 758 C C . SER A 1 98 ? -8.423 12.928 -11.174 1.00 91.25 98 SER A C 1
ATOM 760 O O . SER A 1 98 ? -9.174 12.298 -10.429 1.00 91.25 98 SE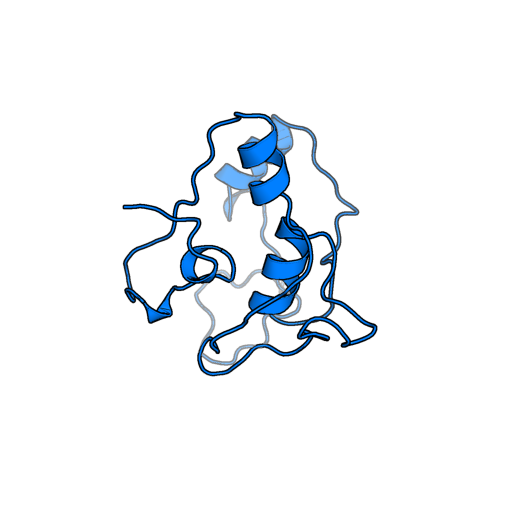R A O 1
ATOM 762 N N . TRP A 1 99 ? -7.126 13.068 -10.923 1.00 87.19 99 TRP A N 1
ATOM 763 C CA . TRP A 1 99 ? -6.458 12.438 -9.791 1.00 87.19 99 TRP A CA 1
ATOM 764 C C . TRP A 1 99 ? -5.321 13.322 -9.274 1.00 87.19 99 TRP A C 1
ATOM 766 O O . TRP A 1 99 ? -4.818 14.187 -9.991 1.00 87.19 99 TRP A O 1
ATOM 776 N N . LYS A 1 100 ? -4.946 13.140 -8.003 1.00 84.62 100 LYS A N 1
ATOM 777 C CA . LYS A 1 100 ? -3.881 13.901 -7.331 1.00 84.62 100 LYS A CA 1
ATOM 778 C C . LYS A 1 100 ? -3.163 13.025 -6.309 1.00 84.62 100 LYS A C 1
ATOM 780 O O . LYS A 1 100 ? -3.762 12.112 -5.745 1.00 84.62 100 LYS A O 1
ATOM 785 N N . VAL A 1 101 ? -1.896 13.336 -6.042 1.00 79.25 101 VAL A N 1
ATOM 786 C CA . VAL A 1 101 ? -1.094 12.700 -4.985 1.00 79.25 101 VAL A CA 1
ATOM 787 C C . VAL A 1 101 ? -0.737 13.752 -3.956 1.00 79.25 101 VAL A C 1
ATOM 789 O O . VAL A 1 101 ? -0.134 14.772 -4.280 1.00 79.25 101 VAL A O 1
ATOM 792 N N . TYR A 1 102 ? -1.085 13.480 -2.706 1.00 81.31 102 TYR A N 1
ATOM 793 C CA . TYR A 1 102 ? -0.792 14.361 -1.587 1.00 81.31 102 TYR A CA 1
ATOM 794 C C . TYR A 1 102 ? 0.345 13.761 -0.763 1.00 81.31 102 TYR A C 1
ATOM 796 O O . TYR A 1 102 ? 0.245 12.632 -0.289 1.00 81.31 102 TYR A O 1
ATOM 804 N N . ASN A 1 103 ? 1.433 14.513 -0.600 1.00 72.31 103 ASN A N 1
ATOM 805 C CA . ASN A 1 103 ? 2.559 14.135 0.252 1.00 72.31 103 ASN A CA 1
ATOM 806 C C . ASN A 1 103 ? 2.965 15.318 1.143 1.00 72.31 103 ASN A C 1
ATOM 808 O O . ASN A 1 103 ? 2.759 16.486 0.806 1.00 72.31 103 ASN A O 1
ATOM 812 N N . SER A 1 104 ? 3.552 15.000 2.292 1.00 69.75 104 SER A N 1
ATOM 813 C CA . SER A 1 104 ? 4.189 15.958 3.182 1.00 69.75 104 SER A CA 1
ATOM 814 C C . SER A 1 104 ? 5.340 16.694 2.485 1.00 69.75 104 SER A C 1
ATOM 816 O O . SER A 1 104 ? 6.177 16.105 1.797 1.00 69.75 104 SER A O 1
ATOM 818 N N . LYS A 1 105 ? 5.417 18.007 2.717 1.00 61.12 105 LYS A N 1
ATOM 819 C CA . LYS A 1 105 ? 6.460 18.884 2.157 1.00 61.12 105 LYS A CA 1
ATOM 820 C C . LYS A 1 105 ? 7.759 18.894 2.976 1.00 61.12 105 LYS A C 1
ATOM 822 O O . LYS A 1 105 ? 8.664 19.651 2.647 1.00 61.12 105 LYS A O 1
ATOM 827 N N . LEU A 1 106 ? 7.848 18.081 4.034 1.00 60.66 106 LEU A N 1
ATOM 828 C CA . LEU A 1 106 ? 8.854 18.211 5.096 1.00 60.66 106 LEU A CA 1
ATOM 829 C C . LEU A 1 106 ? 10.310 18.166 4.593 1.00 60.66 106 LEU A C 1
ATOM 831 O O . LEU A 1 106 ? 11.150 18.850 5.165 1.00 60.66 106 LEU A O 1
ATOM 835 N N . LEU A 1 107 ? 10.603 17.420 3.521 1.00 54.75 107 LEU A N 1
ATOM 836 C CA . LEU A 1 107 ? 11.945 17.332 2.922 1.00 54.75 107 LEU A CA 1
ATOM 837 C C . LEU A 1 107 ? 11.978 17.729 1.430 1.00 54.75 107 LEU A C 1
ATOM 839 O O . LEU A 1 107 ? 12.923 17.391 0.719 1.00 54.75 107 LEU A O 1
ATOM 843 N N . GLY A 1 108 ? 10.963 18.446 0.929 1.00 60.66 108 GLY A N 1
ATOM 844 C CA . GLY A 1 108 ? 10.929 18.924 -0.463 1.00 60.66 108 GLY A CA 1
ATOM 845 C C . GLY A 1 108 ? 11.152 17.808 -1.500 1.00 60.66 108 GLY A C 1
ATOM 846 O O . GLY A 1 108 ? 10.563 16.738 -1.386 1.00 60.66 108 GLY A O 1
ATOM 847 N N . GLY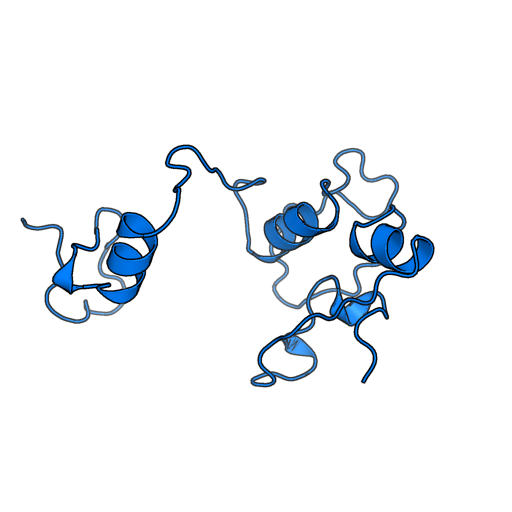 A 1 109 ? 12.027 18.034 -2.489 1.00 51.81 109 GLY A N 1
ATOM 848 C CA . GLY A 1 109 ? 12.354 17.066 -3.554 1.00 51.81 109 GLY A CA 1
ATOM 849 C C . GLY A 1 109 ? 13.057 15.775 -3.098 1.00 51.81 109 GLY A C 1
ATOM 850 O O . GLY A 1 109 ? 13.275 14.884 -3.910 1.00 51.81 109 GLY A O 1
ATOM 851 N N . LEU A 1 110 ? 13.401 15.633 -1.809 1.00 54.25 110 LEU A N 1
ATOM 852 C CA . LEU A 1 110 ? 13.839 14.352 -1.233 1.00 54.25 110 LEU A CA 1
ATOM 853 C C . LEU A 1 110 ? 12.656 13.449 -0.842 1.00 54.25 110 LEU A C 1
ATOM 855 O O . LEU A 1 110 ? 12.841 12.250 -0.671 1.00 54.25 110 LEU A O 1
ATOM 859 N N . ASN A 1 111 ? 11.441 14.004 -0.746 1.00 54.44 111 ASN A N 1
ATOM 860 C CA . ASN A 1 111 ? 10.193 13.251 -0.568 1.00 54.44 111 ASN A CA 1
ATOM 861 C C . ASN A 1 111 ? 9.586 12.791 -1.911 1.00 54.44 111 ASN A C 1
ATOM 863 O O . ASN A 1 111 ? 8.426 12.358 -1.950 1.00 54.44 111 ASN A O 1
ATOM 867 N N . ASP A 1 112 ? 10.337 12.915 -3.012 1.00 56.91 112 ASP A N 1
ATOM 868 C CA . ASP A 1 112 ? 9.884 12.604 -4.367 1.00 56.91 112 ASP A CA 1
ATOM 869 C C . ASP A 1 112 ? 9.536 11.125 -4.513 1.00 56.91 112 ASP A C 1
ATOM 871 O O . ASP A 1 112 ? 10.379 10.266 -4.732 1.00 56.91 112 ASP A O 1
ATOM 875 N N . THR A 1 113 ? 8.248 10.812 -4.455 1.00 60.38 113 THR A N 1
ATOM 876 C CA . THR A 1 113 ? 7.777 9.458 -4.746 1.00 60.38 113 THR A CA 1
ATOM 877 C C . THR A 1 113 ? 7.989 9.108 -6.224 1.00 60.38 113 THR A C 1
ATOM 879 O O . THR A 1 113 ? 8.140 9.989 -7.074 1.00 60.38 113 THR A O 1
ATOM 882 N N . SER A 1 114 ? 7.901 7.819 -6.561 1.00 58.44 114 SER A N 1
ATOM 883 C CA . SER A 1 114 ? 7.876 7.338 -7.953 1.00 58.44 114 SER A CA 1
ATOM 884 C C . SER A 1 114 ? 6.812 8.026 -8.832 1.00 58.44 114 SER A C 1
ATOM 886 O O . SER A 1 114 ? 6.944 8.019 -10.051 1.00 58.44 114 SER A O 1
ATOM 888 N N . LEU A 1 115 ? 5.789 8.659 -8.238 1.00 59.66 115 LEU A N 1
ATOM 889 C CA . LEU A 1 115 ? 4.772 9.458 -8.938 1.00 59.66 115 LEU A CA 1
ATOM 890 C C . LEU A 1 115 ? 5.176 10.912 -9.170 1.00 59.66 115 LEU A C 1
ATOM 892 O O . LEU A 1 115 ? 4.913 11.446 -10.244 1.00 59.66 115 LEU A O 1
ATOM 896 N N . SER A 1 116 ? 5.800 11.543 -8.169 1.00 55.34 116 SER A N 1
ATOM 897 C CA . SER A 1 116 ? 6.238 12.948 -8.231 1.00 55.34 116 SER A CA 1
ATOM 898 C C . SER A 1 116 ? 7.190 13.159 -9.408 1.00 55.34 116 SER A C 1
ATOM 900 O O . SER A 1 116 ? 7.063 14.099 -10.188 1.00 55.34 116 SER A O 1
ATOM 902 N N . ARG A 1 117 ? 8.099 12.199 -9.604 1.00 52.78 117 ARG A N 1
ATOM 903 C CA . ARG A 1 117 ? 9.161 12.288 -10.606 1.00 52.78 117 ARG A CA 1
ATOM 904 C C . ARG A 1 117 ? 8.755 11.838 -12.020 1.00 52.78 117 ARG A C 1
ATOM 906 O O . ARG A 1 117 ? 9.452 12.185 -12.968 1.00 52.78 117 ARG A O 1
ATOM 913 N N . ASN A 1 118 ? 7.619 11.153 -12.182 1.00 44.72 118 ASN A N 1
ATOM 914 C CA . ASN A 1 118 ? 7.044 10.821 -13.496 1.00 44.72 118 ASN A CA 1
ATOM 915 C C . ASN A 1 118 ? 6.190 11.963 -14.091 1.00 44.72 118 ASN A C 1
ATOM 917 O O . ASN A 1 118 ? 5.489 11.755 -15.074 1.00 44.72 118 ASN A O 1
ATOM 921 N N . GLY A 1 119 ? 6.248 13.175 -13.522 1.00 44.72 119 GLY A N 1
ATOM 922 C CA . GLY A 1 119 ? 5.648 14.375 -14.121 1.00 44.72 119 GLY A CA 1
ATOM 923 C C . GLY A 1 119 ? 4.132 14.492 -13.960 1.00 44.72 119 GLY A C 1
ATOM 924 O O . GLY A 1 119 ? 3.522 15.363 -14.570 1.00 44.72 119 GLY A O 1
ATOM 925 N N . TYR A 1 120 ? 3.518 13.650 -13.132 1.00 47.22 120 TYR A N 1
ATOM 926 C CA . TYR A 1 120 ? 2.068 13.647 -12.959 1.00 47.22 120 TYR A CA 1
ATOM 927 C C . TYR A 1 120 ? 1.565 14.350 -11.689 1.00 47.22 120 TYR A C 1
ATOM 929 O O . TYR A 1 120 ? 0.361 14.456 -11.466 1.00 47.22 120 TYR A O 1
ATOM 937 N N . VAL A 1 121 ? 2.469 14.855 -10.851 1.00 43.84 121 VAL A N 1
ATOM 938 C CA . VAL A 1 121 ? 2.102 15.742 -9.743 1.00 43.84 121 VAL A CA 1
ATOM 939 C C . VAL A 1 121 ? 2.364 17.172 -10.202 1.00 43.84 121 VAL A C 1
ATOM 941 O O . VAL A 1 121 ? 3.408 17.755 -9.927 1.00 43.84 121 VAL A O 1
ATOM 944 N N . GLY A 1 122 ? 1.422 17.693 -10.990 1.00 35.56 122 GLY A N 1
ATOM 945 C CA . GLY A 1 122 ? 1.358 19.107 -11.337 1.00 35.56 122 GLY A CA 1
ATOM 946 C C . GLY A 1 122 ? 1.002 19.941 -10.106 1.00 35.56 122 GLY A C 1
ATOM 94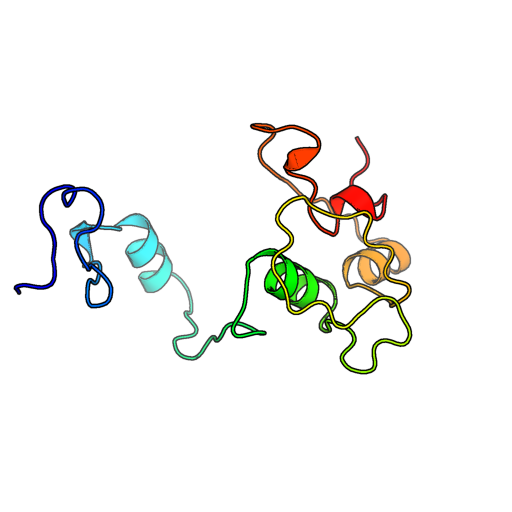7 O O . GLY A 1 122 ? 0.092 19.584 -9.354 1.00 35.56 122 GLY A O 1
ATOM 948 N N . SER A 1 123 ? 1.777 21.010 -9.923 1.00 29.73 123 SER A N 1
ATOM 949 C CA . SER A 1 123 ? 1.561 22.169 -9.043 1.00 29.73 123 SER A CA 1
ATOM 950 C C . SER A 1 123 ? 0.109 22.620 -8.923 1.00 29.73 123 SER A C 1
ATOM 952 O O . SER A 1 123 ? -0.546 22.700 -9.987 1.00 29.73 123 SER A O 1
#

Foldseek 3Di:
DVLDPPDDDDPPDPNVVHDDDCVRCVVVVVCVVVDDDDPPDDQPAPADPQQSLCCVWAVACPPVCPFQDVPRYDDPFDDLGRGPDDTNVVVCVVVVHDDADDDDCPPPCSRQHPCNNVPNHDD